Protein AF-A0A060BTZ2-F1 (afdb_monomer)

Mean predicted aligned error: 3.04 Å

Structure (mmCIF, N/CA/C/O backbone):
data_AF-A0A060BTZ2-F1
#
_entry.id   AF-A0A060BTZ2-F1
#
loop_
_atom_site.group_PDB
_atom_site.id
_atom_site.type_symbol
_atom_site.label_atom_id
_atom_site.label_alt_id
_atom_site.label_comp_id
_atom_site.label_asym_id
_atom_site.label_entity_id
_atom_site.label_seq_id
_atom_site.pdbx_PDB_ins_code
_atom_site.Cartn_x
_atom_site.Cartn_y
_atom_site.Cartn_z
_atom_site.occupancy
_atom_site.B_iso_or_equiv
_atom_site.auth_seq_id
_atom_site.auth_comp_id
_atom_site.auth_asym_id
_atom_site.auth_atom_id
_atom_site.pdbx_PDB_model_num
ATOM 1 N N . MET A 1 1 ? -11.316 4.739 -3.372 1.00 95.50 1 MET A N 1
ATOM 2 C CA . MET A 1 1 ? -9.907 4.976 -3.758 1.00 95.50 1 MET A CA 1
ATOM 3 C C . MET A 1 1 ? -9.358 6.094 -2.881 1.00 95.50 1 MET A C 1
ATOM 5 O O . MET A 1 1 ? -10.052 7.091 -2.730 1.00 95.50 1 MET A O 1
ATOM 9 N N . ALA A 1 2 ? -8.171 5.920 -2.299 1.00 97.69 2 ALA A N 1
ATOM 10 C CA . ALA A 1 2 ? -7.486 6.902 -1.454 1.00 97.69 2 ALA A CA 1
ATOM 11 C C . ALA A 1 2 ? -5.970 6.888 -1.752 1.00 97.69 2 ALA A C 1
ATOM 13 O O . ALA A 1 2 ? -5.236 6.139 -1.106 1.00 97.69 2 ALA A O 1
ATOM 14 N N . PRO A 1 3 ? -5.500 7.624 -2.776 1.00 97.38 3 PRO A N 1
ATOM 15 C CA . PRO A 1 3 ? -4.082 7.689 -3.126 1.00 97.38 3 PRO A CA 1
ATOM 16 C C . PRO A 1 3 ? -3.289 8.471 -2.077 1.00 97.38 3 PRO A C 1
ATOM 18 O O . PRO A 1 3 ? -3.784 9.480 -1.581 1.00 97.38 3 PRO A O 1
ATOM 21 N N . VAL A 1 4 ? -2.069 8.017 -1.781 1.00 96.94 4 VAL A N 1
ATOM 22 C CA . VAL A 1 4 ? -1.122 8.639 -0.836 1.00 96.94 4 VAL A CA 1
ATOM 23 C C . VAL A 1 4 ? -1.832 9.036 0.462 1.00 96.94 4 VAL A C 1
ATOM 25 O O . VAL A 1 4 ? -1.776 10.181 0.908 1.00 96.94 4 VAL A O 1
ATOM 28 N N . LEU A 1 5 ? -2.577 8.091 1.050 1.0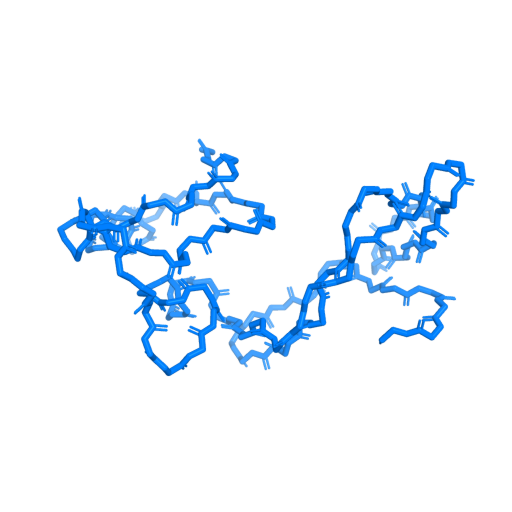0 98.12 5 LEU A N 1
ATOM 29 C CA . LEU A 1 5 ? -3.309 8.304 2.298 1.00 98.12 5 LEU A CA 1
ATOM 30 C C . LEU A 1 5 ? -2.314 8.285 3.466 1.00 98.12 5 LEU A C 1
ATOM 32 O O . LEU A 1 5 ? -2.285 7.353 4.263 1.00 98.12 5 LEU A O 1
ATOM 36 N N . HIS A 1 6 ? -1.440 9.286 3.494 1.00 97.19 6 HIS A N 1
ATOM 37 C CA . HIS A 1 6 ? -0.255 9.355 4.341 1.00 97.19 6 HIS A CA 1
ATOM 38 C C . HIS A 1 6 ? -0.597 9.318 5.825 1.00 97.19 6 HIS A C 1
ATOM 40 O O . HIS A 1 6 ? -0.053 8.499 6.569 1.00 97.19 6 HIS A O 1
ATOM 46 N N . LEU A 1 7 ? -1.557 10.159 6.207 1.00 98.00 7 LEU A N 1
ATOM 47 C CA . LEU A 1 7 ? -2.081 10.266 7.555 1.00 98.00 7 LEU A CA 1
ATOM 48 C C . LEU A 1 7 ? -3.331 9.398 7.701 1.00 98.00 7 LEU A C 1
ATOM 50 O O . LEU A 1 7 ? -4.320 9.590 6.988 1.00 98.00 7 LEU A O 1
ATOM 54 N N . VAL A 1 8 ? -3.310 8.468 8.651 1.00 97.81 8 VAL A N 1
ATOM 55 C CA . VAL A 1 8 ? -4.441 7.588 8.959 1.00 97.81 8 VAL A CA 1
ATOM 56 C C . VAL A 1 8 ? -4.631 7.571 10.462 1.00 97.81 8 VAL A C 1
ATOM 58 O O . VAL A 1 8 ? -3.762 7.091 11.162 1.00 97.81 8 VAL A O 1
ATOM 61 N N . SER A 1 9 ? -5.765 8.052 10.967 1.00 97.12 9 SER A N 1
ATOM 62 C CA . SER A 1 9 ? -6.111 7.839 12.377 1.00 97.12 9 SER A CA 1
ATOM 63 C C . SER A 1 9 ? -6.663 6.432 12.597 1.00 97.12 9 SER A C 1
ATOM 65 O O . SER A 1 9 ? -7.254 5.838 11.688 1.00 97.12 9 SER A O 1
ATOM 67 N N . ASP A 1 10 ? -6.592 5.930 13.830 1.00 95.56 10 ASP A N 1
ATOM 68 C CA . ASP A 1 10 ? -7.135 4.609 14.188 1.00 95.56 10 ASP A CA 1
ATOM 69 C C . ASP A 1 10 ? -8.631 4.493 13.847 1.00 95.56 10 ASP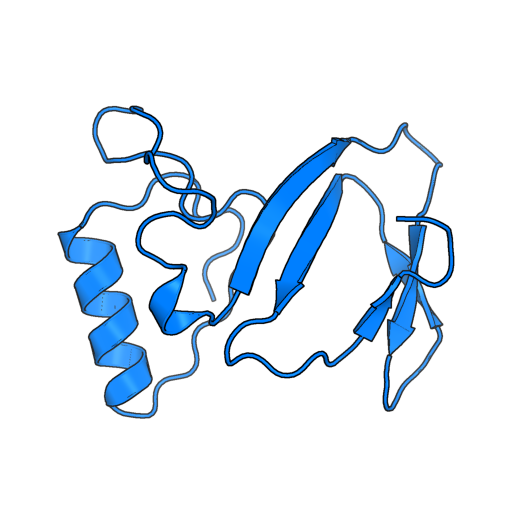 A C 1
ATOM 71 O O . ASP A 1 10 ? -9.103 3.477 13.332 1.00 95.56 10 ASP A O 1
ATOM 75 N N . LYS A 1 11 ? -9.388 5.583 14.039 1.00 97.88 11 LYS A N 1
ATOM 76 C CA . LYS A 1 11 ? -10.809 5.656 13.669 1.00 97.88 11 LYS A CA 1
ATOM 77 C C . LYS A 1 11 ? -11.024 5.520 12.161 1.00 97.88 11 LYS A C 1
ATOM 79 O O . LYS A 1 11 ? -12.009 4.915 11.740 1.00 97.88 11 LYS A O 1
ATOM 84 N N . LEU A 1 12 ? -10.155 6.116 11.343 1.00 98.06 12 LEU A N 1
ATOM 85 C CA . LEU A 1 12 ? -10.240 5.995 9.888 1.00 98.06 12 LEU A CA 1
ATOM 86 C C . LEU A 1 12 ? -9.856 4.583 9.434 1.00 98.06 12 LEU A C 1
ATOM 88 O O . LEU A 1 12 ? -10.567 4.007 8.613 1.00 98.06 12 LEU A O 1
ATOM 92 N N . ALA A 1 13 ? -8.793 4.009 10.000 1.00 97.88 13 ALA A N 1
ATOM 93 C CA . ALA A 1 13 ? -8.389 2.635 9.714 1.00 97.88 13 ALA A CA 1
ATOM 94 C C . ALA A 1 13 ? -9.501 1.626 10.037 1.00 97.88 13 ALA A C 1
ATOM 96 O O . ALA A 1 13 ? -9.775 0.736 9.227 1.00 97.88 13 ALA A O 1
ATOM 97 N N . GLN A 1 14 ? -10.198 1.803 11.167 1.00 98.25 14 GLN A N 1
ATOM 98 C CA . GLN A 1 14 ? -11.339 0.960 11.519 1.00 98.25 14 GLN A CA 1
ATOM 99 C C . GLN A 1 14 ? -12.469 1.088 10.494 1.00 98.25 14 GLN A C 1
ATOM 101 O O . GLN A 1 14 ? -12.935 0.081 9.978 1.00 98.25 14 GLN A O 1
ATOM 106 N N . LYS A 1 15 ? -12.842 2.312 10.099 1.00 98.38 15 LYS A N 1
ATOM 107 C CA . LYS A 1 15 ? -13.873 2.525 9.068 1.00 98.38 15 LYS A CA 1
ATOM 108 C C . LYS A 1 15 ? -13.521 1.890 7.723 1.00 98.38 15 LYS A C 1
ATOM 110 O O . LYS A 1 15 ? -14.408 1.384 7.047 1.00 98.38 15 LYS A O 1
ATOM 115 N N . ILE A 1 16 ? -12.251 1.948 7.314 1.00 98.56 16 ILE A N 1
ATOM 116 C CA . ILE A 1 16 ? -11.785 1.294 6.082 1.00 98.56 16 ILE A CA 1
ATOM 117 C C . ILE A 1 16 ? -11.901 -0.226 6.222 1.00 98.56 16 ILE A C 1
ATOM 119 O O . ILE A 1 16 ? -12.359 -0.889 5.295 1.00 98.56 16 ILE A O 1
ATOM 123 N N . THR A 1 17 ? -11.520 -0.764 7.381 1.00 98.25 17 THR A N 1
ATOM 124 C CA . THR A 1 17 ? -11.639 -2.194 7.682 1.00 98.25 17 THR A CA 1
ATOM 125 C C . THR A 1 17 ? -13.095 -2.653 7.623 1.00 98.25 17 THR A C 1
ATOM 127 O O . THR A 1 17 ? -13.382 -3.632 6.940 1.00 98.25 17 THR A O 1
ATOM 130 N N . ASP A 1 18 ? -14.010 -1.920 8.261 1.00 98.50 18 ASP A N 1
ATOM 131 C CA . ASP A 1 18 ? -15.446 -2.221 8.262 1.00 98.50 18 ASP A CA 1
ATOM 132 C C . ASP A 1 18 ? -16.023 -2.142 6.842 1.00 98.50 18 ASP A C 1
ATOM 134 O O . ASP A 1 18 ? -16.684 -3.067 6.384 1.00 98.50 18 ASP A O 1
ATOM 138 N N . TYR A 1 19 ? -15.682 -1.088 6.091 1.00 98.56 19 TYR A N 1
ATOM 139 C CA . TYR A 1 19 ? -16.111 -0.929 4.701 1.00 98.56 19 TYR A CA 1
ATOM 140 C C . TYR A 1 19 ? -15.701 -2.114 3.816 1.00 98.56 19 TYR A C 1
ATOM 142 O O . TYR A 1 19 ? -16.497 -2.570 2.999 1.00 98.56 19 TYR A O 1
ATOM 150 N N . VAL A 1 20 ? -14.471 -2.619 3.964 1.00 98.38 20 VAL A N 1
ATOM 151 C CA . VAL A 1 20 ? -13.998 -3.786 3.201 1.00 98.38 20 VAL A CA 1
ATOM 152 C C . VAL A 1 20 ? -14.666 -5.075 3.683 1.00 98.38 20 VAL A C 1
ATOM 154 O O . VAL A 1 20 ? -15.036 -5.909 2.857 1.00 98.38 20 VAL A O 1
ATOM 157 N N . ALA A 1 21 ? -14.863 -5.236 4.994 1.00 97.81 21 ALA A N 1
ATOM 158 C CA . ALA A 1 21 ? -15.561 -6.390 5.562 1.00 97.81 21 ALA A CA 1
ATOM 159 C C . ALA A 1 21 ? -17.023 -6.484 5.085 1.00 97.81 21 ALA A C 1
ATOM 161 O O . ALA A 1 21 ? -17.509 -7.584 4.828 1.00 97.81 21 ALA A O 1
ATOM 162 N N . ASP A 1 22 ? -17.677 -5.341 4.870 1.00 98.50 22 ASP A N 1
ATOM 163 C CA . ASP A 1 22 ? -19.044 -5.235 4.346 1.00 98.50 22 ASP A CA 1
ATOM 164 C C . ASP A 1 22 ? -19.134 -5.410 2.812 1.00 98.50 22 ASP A C 1
ATOM 166 O O . ASP A 1 22 ? -20.174 -5.159 2.201 1.00 98.50 22 ASP A O 1
ATOM 170 N N . GLY A 1 23 ? -18.051 -5.850 2.159 1.00 98.44 23 GLY A N 1
ATOM 171 C CA . GLY A 1 23 ? -17.998 -6.114 0.715 1.00 98.44 23 GLY A CA 1
ATOM 172 C C . GLY A 1 23 ? -17.549 -4.923 -0.136 1.00 98.44 23 GLY A C 1
ATOM 173 O O . GLY A 1 23 ? -17.601 -4.985 -1.365 1.00 98.44 23 GLY A O 1
ATOM 174 N N . GLY A 1 24 ? -17.101 -3.835 0.490 1.00 98.44 24 GLY A N 1
ATOM 175 C CA . GLY A 1 24 ? -16.494 -2.701 -0.193 1.00 98.44 24 GLY A CA 1
ATOM 176 C C . GLY A 1 24 ? -15.106 -3.012 -0.761 1.00 98.44 24 GLY A C 1
ATOM 177 O O . GLY A 1 24 ? -14.384 -3.889 -0.290 1.00 98.44 24 GLY A O 1
ATOM 178 N N . HIS A 1 25 ? -14.689 -2.239 -1.765 1.00 98.38 25 HIS A N 1
ATOM 179 C CA . HIS A 1 25 ? -13.363 -2.363 -2.371 1.00 98.38 25 HIS A CA 1
ATOM 180 C C . HIS A 1 25 ? -12.512 -1.132 -2.068 1.00 98.38 25 HIS A C 1
ATOM 182 O O . HIS A 1 25 ? -12.791 -0.021 -2.531 1.00 98.38 25 HIS A O 1
ATOM 188 N N . PHE A 1 26 ? -11.447 -1.327 -1.293 1.00 98.44 26 PHE A N 1
A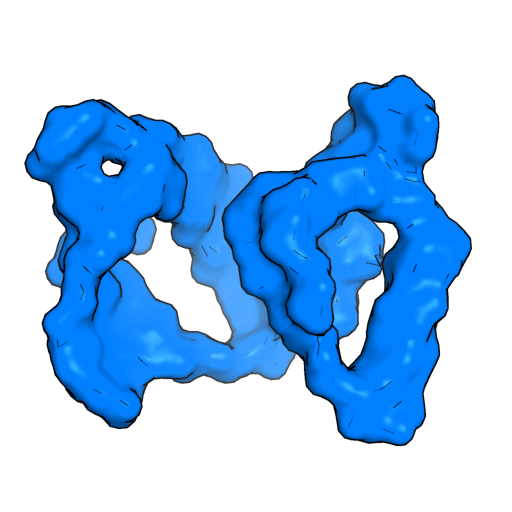TOM 189 C CA . PHE A 1 26 ? -10.492 -0.276 -0.966 1.00 98.44 26 PHE A CA 1
ATOM 190 C C . PHE A 1 26 ? -9.252 -0.365 -1.861 1.00 98.44 26 PHE A C 1
ATOM 192 O O . PHE A 1 26 ? -8.687 -1.434 -2.064 1.00 98.44 26 PHE A O 1
ATOM 199 N N . LEU A 1 27 ? -8.830 0.784 -2.389 1.00 98.31 27 LEU A N 1
ATOM 200 C CA . LEU A 1 27 ? -7.638 0.928 -3.222 1.00 98.31 27 LEU A CA 1
ATOM 201 C C . LEU A 1 27 ? -6.851 2.143 -2.741 1.00 98.31 27 LEU A C 1
ATOM 203 O O . LEU A 1 27 ? -7.421 3.234 -2.631 1.00 98.31 27 LEU A O 1
ATOM 207 N N . THR A 1 28 ? -5.560 1.946 -2.502 1.00 98.25 28 THR A N 1
ATOM 208 C CA . THR A 1 28 ? -4.605 2.967 -2.065 1.00 98.25 28 THR A CA 1
ATOM 209 C C . THR A 1 28 ? -3.273 2.802 -2.805 1.00 98.25 28 THR A C 1
ATOM 211 O O . THR A 1 28 ? -3.179 1.972 -3.710 1.00 98.25 28 THR A O 1
ATOM 214 N N . THR A 1 29 ? -2.271 3.617 -2.485 1.00 97.12 29 THR A N 1
ATOM 215 C CA . THR A 1 29 ? -0.970 3.635 -3.178 1.00 97.12 29 THR A CA 1
ATOM 216 C C . THR A 1 29 ? 0.188 3.655 -2.180 1.00 97.12 29 THR A C 1
ATOM 218 O O . THR A 1 29 ? -0.039 3.622 -0.968 1.00 97.12 29 THR A O 1
ATOM 221 N N . TYR A 1 30 ? 1.416 3.771 -2.696 1.00 95.81 30 TYR A N 1
ATOM 222 C CA . TYR A 1 30 ? 2.620 4.085 -1.923 1.00 95.81 30 TYR A CA 1
ATOM 223 C C . TYR A 1 30 ? 2.389 5.243 -0.937 1.00 95.81 30 TYR A C 1
ATOM 225 O O . TYR A 1 30 ? 1.501 6.084 -1.137 1.00 95.81 30 TYR A O 1
ATOM 233 N N . PHE A 1 31 ? 3.199 5.278 0.123 1.00 96.94 31 PHE A N 1
ATOM 234 C CA . PHE A 1 31 ? 3.127 6.268 1.205 1.00 96.94 31 PHE A CA 1
ATOM 235 C C . PHE A 1 31 ? 1.778 6.380 1.920 1.00 96.94 31 PHE A C 1
ATOM 237 O O . PHE A 1 31 ? 1.468 7.431 2.476 1.00 96.94 31 PHE A O 1
ATOM 244 N N . SER A 1 32 ? 0.992 5.308 1.978 1.00 97.88 32 SER A N 1
ATOM 245 C CA . SER A 1 32 ? -0.257 5.299 2.746 1.00 97.88 32 SER A CA 1
ATOM 246 C C . SER A 1 32 ? -0.078 4.652 4.121 1.00 97.88 32 SER A C 1
ATOM 248 O O . SER A 1 32 ? 0.602 3.637 4.238 1.00 97.88 32 SER A O 1
ATOM 250 N N . GLY A 1 33 ? -0.705 5.217 5.156 1.00 97.44 33 GLY A N 1
ATOM 251 C CA . GLY A 1 33 ? -0.673 4.691 6.526 1.00 97.44 33 GLY A CA 1
ATOM 252 C C . GLY A 1 33 ? 0.681 4.829 7.222 1.00 97.44 33 GLY A C 1
ATOM 253 O O . GLY A 1 33 ? 1.083 3.921 7.948 1.00 97.44 33 GLY A O 1
ATOM 254 N N . LEU A 1 34 ? 1.398 5.930 6.980 1.00 97.56 34 LEU A N 1
ATOM 255 C CA . LEU A 1 34 ? 2.718 6.169 7.573 1.00 97.56 34 LEU A CA 1
ATOM 256 C C . LEU A 1 34 ? 2.603 6.811 8.952 1.00 97.56 34 LEU A C 1
ATOM 258 O O . LEU A 1 34 ? 3.300 6.389 9.874 1.00 97.56 34 LEU A O 1
ATOM 262 N N . VAL A 1 35 ? 1.720 7.801 9.091 1.00 98.12 35 VAL A N 1
ATOM 263 C CA . VAL A 1 35 ? 1.611 8.631 10.297 1.00 98.12 35 VAL A CA 1
ATOM 264 C C . VAL A 1 35 ? 0.182 8.698 10.834 1.00 98.12 35 VAL A C 1
ATOM 266 O O . VAL A 1 35 ? -0.787 8.516 10.092 1.00 98.12 35 VAL A O 1
ATOM 269 N N . ASN A 1 36 ? 0.050 8.965 12.131 1.00 97.38 36 ASN A N 1
ATOM 270 C CA . ASN A 1 36 ? -1.226 9.237 12.794 1.00 97.38 36 ASN A CA 1
ATOM 271 C C . ASN A 1 36 ? -1.624 10.726 12.681 1.00 97.38 36 ASN A C 1
ATOM 273 O O . ASN A 1 36 ? -0.927 11.536 12.072 1.00 97.38 36 ASN A O 1
ATOM 277 N N . GLU A 1 37 ? -2.747 11.112 13.292 1.00 96.50 37 GLU A N 1
ATOM 278 C CA . GLU A 1 37 ? -3.289 12.480 13.256 1.00 96.50 37 GLU A CA 1
ATOM 279 C C . GLU A 1 37 ? -2.388 13.574 13.846 1.00 96.50 37 GLU A C 1
ATOM 281 O O . GLU A 1 37 ? -2.649 14.756 13.621 1.00 96.50 37 GLU A O 1
ATOM 286 N N . THR A 1 38 ? -1.342 13.198 14.583 1.00 97.19 38 THR A N 1
ATOM 287 C CA . THR A 1 38 ? -0.344 14.112 15.149 1.00 97.19 38 THR A CA 1
ATOM 288 C C . THR A 1 38 ? 0.994 14.054 14.411 1.00 97.19 38 THR A C 1
ATOM 290 O O . THR A 1 38 ? 1.991 14.548 14.935 1.00 97.19 38 THR A O 1
ATOM 293 N N . ASP A 1 39 ? 1.013 13.488 13.199 1.00 97.44 39 ASP A N 1
ATOM 294 C CA . ASP A 1 39 ? 2.201 13.335 12.349 1.00 97.44 39 ASP A CA 1
ATOM 295 C C . ASP A 1 39 ? 3.289 12.435 12.969 1.00 97.44 39 ASP A C 1
ATOM 297 O O . ASP A 1 39 ? 4.478 12.535 12.670 1.00 97.44 39 ASP A O 1
ATOM 301 N N . GLN A 1 40 ? 2.890 11.527 13.864 1.00 97.56 40 GLN A N 1
ATOM 302 C CA . GLN A 1 40 ? 3.789 10.534 14.444 1.00 97.56 40 GLN A CA 1
ATOM 303 C C . GLN A 1 40 ? 3.739 9.248 13.633 1.00 97.56 40 GLN A C 1
ATOM 305 O O . GLN A 1 40 ? 2.664 8.725 13.336 1.00 97.56 40 GLN A O 1
ATOM 310 N N . VAL A 1 41 ? 4.915 8.710 13.316 1.00 96.75 41 VAL A N 1
ATOM 311 C CA . VAL A 1 41 ? 5.041 7.451 12.577 1.00 96.75 41 VAL A CA 1
ATOM 312 C C . VAL A 1 41 ? 4.414 6.283 13.340 1.00 96.75 41 VAL A C 1
ATOM 314 O O . VAL A 1 41 ? 4.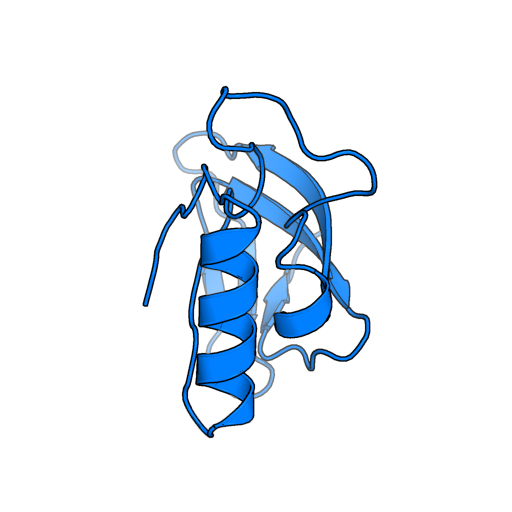580 6.146 14.555 1.00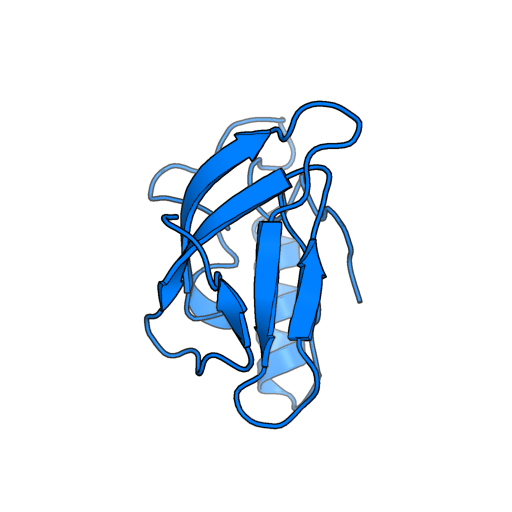 96.75 41 VAL A O 1
ATOM 317 N N . TYR A 1 42 ? 3.727 5.404 12.615 1.00 95.69 42 TYR A N 1
ATOM 318 C CA . TYR A 1 42 ? 3.256 4.142 13.171 1.00 95.69 42 TYR A CA 1
ATOM 319 C C . TYR A 1 42 ? 4.408 3.142 13.310 1.00 95.69 42 TYR A C 1
ATOM 321 O O . TYR A 1 42 ? 5.022 2.719 12.331 1.00 95.69 42 TYR A O 1
ATOM 329 N N . SER A 1 43 ? 4.669 2.708 14.542 1.00 93.00 43 SER A N 1
ATOM 330 C CA . SER A 1 43 ? 5.600 1.612 14.829 1.00 93.00 43 SER A CA 1
ATOM 331 C C . SER A 1 43 ? 5.029 0.256 14.386 1.00 93.00 43 SER A C 1
ATOM 333 O O . SER A 1 43 ? 3.821 0.036 14.432 1.00 93.00 43 SER A O 1
ATOM 335 N N . GLY A 1 44 ? 5.900 -0.690 14.014 1.00 89.69 44 GLY A N 1
ATOM 336 C CA . GLY A 1 44 ? 5.496 -2.051 13.615 1.00 89.69 44 GLY A CA 1
ATOM 337 C C . GLY A 1 44 ? 5.363 -2.277 12.104 1.00 89.69 44 GLY A C 1
ATOM 338 O O . GLY A 1 44 ? 4.874 -3.328 11.687 1.00 89.69 44 GLY A O 1
ATOM 339 N N . GLY A 1 45 ? 5.815 -1.318 11.291 1.00 91.38 45 GLY A N 1
ATOM 340 C CA . GLY A 1 45 ? 5.924 -1.431 9.835 1.00 91.38 45 GLY A CA 1
ATOM 341 C C . GLY A 1 45 ? 4.797 -0.739 9.067 1.00 91.38 45 GLY A C 1
ATOM 342 O O . GLY A 1 45 ? 3.722 -0.450 9.596 1.00 91.38 45 GLY A O 1
ATOM 343 N N . TYR A 1 46 ? 5.030 -0.488 7.783 1.00 96.12 46 TYR A N 1
ATOM 344 C CA . TYR A 1 46 ? 4.059 0.159 6.903 1.00 96.12 46 TYR A CA 1
ATOM 345 C C . TYR A 1 46 ? 3.183 -0.883 6.185 1.00 96.12 46 TYR A C 1
ATOM 347 O O . TYR A 1 46 ? 3.630 -2.013 5.996 1.00 96.12 46 TYR A O 1
ATOM 35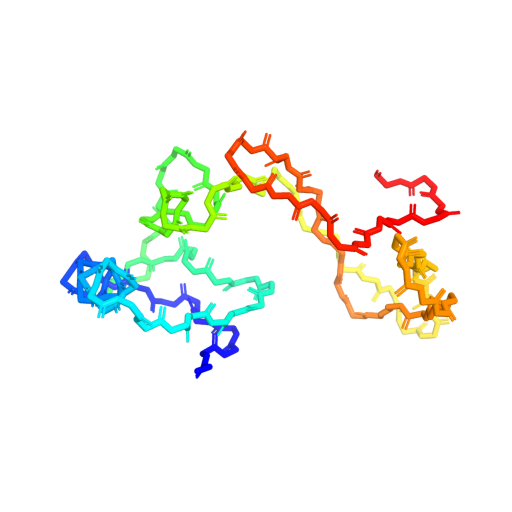5 N N . PRO A 1 47 ? 1.931 -0.583 5.798 1.00 97.06 47 PRO A N 1
ATOM 356 C CA . PRO A 1 47 ? 1.211 0.692 5.907 1.00 97.06 47 PRO A CA 1
ATOM 357 C C . PRO A 1 47 ? 0.478 0.875 7.256 1.00 97.06 47 PRO A C 1
ATOM 359 O O . PRO A 1 47 ? -0.722 1.160 7.297 1.00 97.06 47 PRO A O 1
ATOM 362 N N . GLY A 1 48 ? 1.175 0.644 8.376 1.00 96.31 48 GLY A N 1
ATOM 363 C CA . GLY A 1 48 ? 0.706 0.942 9.724 1.00 96.31 48 GLY A CA 1
ATOM 364 C C . GLY A 1 48 ? -0.617 0.238 10.035 1.00 96.31 48 GLY A C 1
ATOM 365 O O . GLY A 1 48 ? -0.714 -0.984 9.867 1.00 96.31 48 GLY A O 1
ATOM 366 N N . PRO A 1 49 ? -1.668 0.973 10.434 1.00 97.06 49 PRO A N 1
ATOM 367 C CA . PRO A 1 49 ? -2.948 0.373 10.799 1.00 97.06 49 PRO A CA 1
ATOM 368 C C . PRO A 1 49 ? -3.677 -0.280 9.607 1.00 97.06 49 PRO A C 1
ATOM 370 O O . PRO A 1 49 ? -4.619 -1.045 9.809 1.00 97.06 49 PRO A O 1
ATOM 373 N N . LEU A 1 50 ? -3.233 -0.048 8.364 1.00 97.62 50 LEU A N 1
ATOM 374 C CA . LEU A 1 50 ? -3.799 -0.672 7.164 1.00 97.62 50 LEU A CA 1
ATOM 375 C C . LEU A 1 50 ? -3.169 -2.035 6.821 1.00 97.62 50 LEU A C 1
ATOM 377 O O . LEU A 1 50 ? -3.677 -2.721 5.933 1.00 97.62 50 LEU A O 1
ATOM 381 N N . GLN A 1 51 ? -2.104 -2.472 7.513 1.00 95.75 51 GLN A N 1
ATOM 382 C CA . GLN A 1 51 ? -1.421 -3.749 7.229 1.00 95.75 51 GLN A CA 1
ATOM 383 C C . GLN A 1 51 ? -2.389 -4.942 7.176 1.00 95.75 51 GLN A C 1
ATOM 385 O O . GLN A 1 51 ? -2.267 -5.810 6.313 1.00 95.75 51 GLN A O 1
ATOM 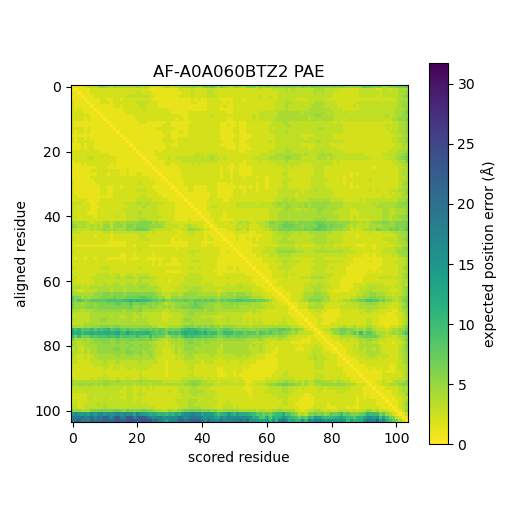390 N N . LYS A 1 52 ? -3.366 -4.992 8.094 1.00 92.62 52 LYS A N 1
ATOM 391 C CA . LYS A 1 52 ? -4.315 -6.110 8.187 1.00 92.62 52 LYS A CA 1
ATOM 392 C C . LYS A 1 52 ? -5.297 -6.137 7.017 1.00 92.62 52 LYS A C 1
ATOM 394 O O . LYS A 1 52 ? -5.494 -7.197 6.438 1.00 92.62 52 LYS A O 1
ATOM 399 N N . VAL A 1 53 ? -5.897 -4.994 6.674 1.00 96.50 53 VAL A N 1
ATOM 400 C CA . VAL A 1 53 ? -6.896 -4.919 5.593 1.00 96.50 53 VAL A CA 1
ATOM 401 C C . VAL A 1 53 ? -6.253 -5.071 4.213 1.00 96.50 53 VAL A C 1
ATOM 403 O O . VAL A 1 53 ? -6.860 -5.649 3.319 1.00 96.50 53 VAL A O 1
ATOM 406 N N . LEU A 1 54 ? -5.012 -4.600 4.045 1.00 97.50 54 LEU A N 1
ATOM 407 C CA . LEU A 1 54 ? -4.271 -4.733 2.788 1.00 97.50 54 LEU A CA 1
ATOM 408 C C . LEU A 1 54 ? -3.534 -6.071 2.663 1.00 97.50 54 LEU A C 1
ATOM 410 O O . LEU A 1 54 ? -3.225 -6.485 1.552 1.00 97.50 54 LEU A O 1
ATOM 414 N N . GLY A 1 55 ? -3.245 -6.753 3.774 1.00 97.44 55 GLY A N 1
ATOM 415 C CA . GLY A 1 55 ? -2.583 -8.057 3.768 1.00 97.44 55 GLY A CA 1
ATOM 416 C C . GLY A 1 55 ? -1.117 -8.017 3.323 1.00 97.44 55 GLY A C 1
ATOM 417 O O . GLY A 1 55 ? -0.625 -9.027 2.813 1.00 97.44 55 GLY A O 1
ATOM 418 N N . ILE A 1 56 ? -0.430 -6.886 3.515 1.00 97.62 56 ILE A N 1
ATOM 419 C CA . ILE A 1 56 ? 0.967 -6.647 3.116 1.00 97.62 56 ILE A CA 1
ATOM 420 C C . ILE A 1 56 ? 1.769 -5.962 4.229 1.00 97.62 56 ILE A C 1
ATOM 422 O O . ILE A 1 56 ? 1.201 -5.417 5.178 1.00 97.62 56 ILE A O 1
ATOM 426 N N . TRP A 1 57 ? 3.089 -5.958 4.072 1.00 96.75 57 TRP A N 1
ATOM 427 C CA . TRP A 1 57 ? 4.031 -5.121 4.808 1.00 96.75 57 TRP A CA 1
ATOM 428 C C . TRP A 1 57 ? 4.995 -4.457 3.818 1.00 96.75 57 TRP A C 1
ATOM 430 O O . TRP A 1 57 ? 5.517 -5.128 2.936 1.00 96.75 57 TRP A O 1
ATOM 440 N N . VAL A 1 58 ? 5.202 -3.150 3.948 1.00 97.12 58 VAL A N 1
ATOM 441 C CA . VAL A 1 58 ? 6.200 -2.391 3.187 1.00 97.12 58 VAL A CA 1
ATOM 442 C C . VAL A 1 58 ? 7.427 -2.209 4.074 1.00 97.12 58 VAL A C 1
ATOM 444 O O . VAL A 1 58 ? 7.325 -1.615 5.154 1.00 97.12 58 VAL A O 1
ATOM 447 N N . GLU A 1 59 ? 8.553 -2.769 3.639 1.00 95.56 59 GLU A N 1
ATOM 448 C CA . GLU A 1 59 ? 9.831 -2.701 4.356 1.00 95.56 59 GLU A CA 1
ATOM 449 C C . GLU A 1 59 ? 10.583 -1.409 4.031 1.00 95.56 59 GLU A C 1
ATOM 451 O O . GLU A 1 59 ? 11.060 -0.727 4.936 1.00 95.56 59 GLU A O 1
ATOM 456 N N . GLU A 1 60 ? 10.622 -1.050 2.750 1.00 94.81 60 GLU A N 1
ATOM 457 C CA . GLU A 1 60 ? 11.426 0.047 2.219 1.00 94.81 60 GLU A CA 1
ATOM 458 C C . GLU A 1 60 ? 10.687 0.758 1.081 1.00 94.81 60 GLU A C 1
ATOM 460 O O . GLU A 1 60 ? 9.879 0.146 0.380 1.00 94.81 60 GLU A O 1
ATOM 465 N N . THR A 1 61 ? 10.979 2.049 0.906 1.00 95.06 61 THR A N 1
ATOM 466 C CA . THR A 1 61 ? 10.540 2.851 -0.240 1.00 95.06 61 THR A CA 1
ATOM 467 C C . THR A 1 61 ? 11.749 3.538 -0.865 1.00 95.06 61 THR A C 1
ATOM 469 O O . THR A 1 61 ? 12.328 4.429 -0.240 1.00 95.06 61 THR A O 1
ATOM 472 N N . ASP A 1 62 ? 12.056 3.223 -2.124 1.00 93.88 62 ASP A N 1
ATOM 473 C CA . ASP A 1 62 ? 13.092 3.931 -2.878 1.00 93.88 62 ASP A CA 1
ATOM 474 C C . ASP A 1 62 ? 12.505 4.983 -3.799 1.00 93.88 62 ASP A C 1
ATOM 476 O O . ASP A 1 62 ? 11.625 4.712 -4.619 1.00 93.88 62 ASP A O 1
ATOM 480 N N . ALA A 1 63 ? 13.070 6.185 -3.735 1.00 95.06 63 ALA A N 1
ATOM 481 C CA . ALA A 1 63 ? 12.804 7.225 -4.711 1.00 95.06 63 ALA A CA 1
ATOM 482 C C . ALA A 1 63 ? 13.630 6.997 -5.982 1.00 95.06 63 ALA A C 1
ATOM 484 O O . ALA A 1 63 ? 14.862 6.996 -5.961 1.00 95.06 63 ALA A O 1
ATOM 485 N N . LEU A 1 64 ? 12.949 6.876 -7.120 1.00 93.81 64 LEU A N 1
ATOM 486 C CA . LEU A 1 64 ? 13.607 6.787 -8.416 1.00 93.81 64 LEU A CA 1
ATOM 487 C C . LEU A 1 64 ? 13.996 8.180 -8.911 1.00 93.81 64 LEU A C 1
ATOM 489 O O . LEU A 1 64 ? 13.205 9.127 -8.894 1.00 93.81 64 LEU A O 1
ATOM 493 N N . LEU A 1 65 ? 15.214 8.292 -9.435 1.00 94.44 65 LEU A N 1
ATOM 494 C CA . LEU A 1 65 ? 15.670 9.505 -10.104 1.00 94.44 65 LEU A CA 1
ATOM 495 C C . LEU A 1 65 ? 14.798 9.820 -11.334 1.00 94.44 65 LEU A C 1
ATOM 497 O O . LEU A 1 65 ? 14.313 8.905 -12.008 1.00 94.44 65 LEU A O 1
ATOM 501 N N . PRO A 1 66 ? 14.664 11.102 -11.722 1.00 93.69 66 PRO A N 1
ATOM 502 C CA . PRO A 1 66 ? 13.980 11.464 -12.956 1.00 93.69 66 PRO A CA 1
ATOM 503 C C . PRO A 1 66 ? 14.513 10.666 -14.152 1.00 93.69 66 PRO A C 1
ATOM 505 O O . PRO A 1 66 ? 15.723 10.484 -14.299 1.00 93.69 66 PRO A O 1
ATOM 508 N N . LYS A 1 67 ? 13.603 10.219 -15.025 1.00 91.06 67 LYS A N 1
ATOM 509 C CA . LYS A 1 67 ? 13.879 9.389 -16.217 1.00 91.06 67 LYS A CA 1
ATOM 510 C C . LYS A 1 67 ? 14.344 7.951 -15.932 1.00 91.06 67 LYS A C 1
ATOM 512 O O . LYS A 1 67 ? 14.524 7.206 -16.893 1.00 91.06 67 LYS A O 1
ATOM 517 N N . HIS A 1 68 ? 14.493 7.547 -14.670 1.00 92.88 68 HIS A N 1
ATOM 518 C CA . HIS A 1 68 ? 14.633 6.138 -14.313 1.00 92.88 68 HIS A CA 1
ATOM 519 C C . HIS A 1 68 ? 13.253 5.514 -14.142 1.00 92.88 68 HIS A C 1
ATOM 521 O O . HIS A 1 68 ? 12.334 6.131 -13.603 1.00 92.88 68 HIS A O 1
ATOM 527 N N . ASN A 1 69 ? 13.126 4.284 -14.625 1.00 93.50 69 ASN A N 1
ATOM 528 C CA . ASN A 1 69 ? 11.900 3.513 -14.556 1.00 93.50 69 ASN A CA 1
ATOM 529 C C . ASN A 1 69 ? 12.202 2.141 -13.960 1.00 93.50 69 ASN A C 1
ATOM 531 O O . ASN A 1 69 ? 13.253 1.568 -14.246 1.00 93.50 69 ASN A O 1
ATOM 535 N N . CYS A 1 70 ? 11.250 1.595 -13.212 1.00 94.44 70 CYS A N 1
ATOM 536 C CA . CYS A 1 70 ? 11.288 0.216 -12.749 1.00 94.44 70 CYS A CA 1
ATOM 537 C C . CYS A 1 70 ? 10.306 -0.624 -13.582 1.00 94.44 70 CYS A C 1
ATOM 539 O O . CYS A 1 70 ? 9.109 -0.321 -13.595 1.00 94.44 70 CYS A O 1
ATOM 541 N N . PRO A 1 71 ? 10.762 -1.646 -14.326 1.00 95.88 71 PRO A N 1
ATOM 542 C CA . PRO A 1 71 ? 9.863 -2.475 -15.115 1.00 95.88 71 PRO A CA 1
ATOM 543 C C . PRO A 1 71 ? 8.988 -3.336 -14.194 1.00 95.88 71 PRO A C 1
ATOM 545 O O . PRO A 1 71 ? 9.478 -3.983 -13.274 1.00 95.88 71 PRO A O 1
ATOM 548 N N . ILE A 1 72 ? 7.690 -3.388 -14.478 1.00 96.69 72 ILE A N 1
ATOM 549 C CA . ILE A 1 72 ? 6.682 -4.148 -13.732 1.00 96.69 72 ILE A CA 1
ATOM 550 C C . ILE A 1 72 ? 6.034 -5.152 -14.686 1.00 96.69 72 ILE A C 1
ATOM 552 O O . ILE A 1 72 ? 5.622 -4.810 -15.798 1.00 96.69 72 ILE A O 1
ATOM 556 N N . LYS A 1 73 ? 5.924 -6.409 -14.258 1.00 96.56 73 LYS A N 1
ATOM 557 C CA . LYS A 1 73 ? 5.288 -7.493 -15.010 1.00 96.56 73 LYS A CA 1
ATOM 558 C C . LYS A 1 73 ? 4.018 -7.946 -14.297 1.00 96.56 73 LYS A C 1
ATOM 560 O O . LYS A 1 73 ? 4.091 -8.495 -13.200 1.00 96.56 73 LYS A O 1
ATOM 565 N N . PHE A 1 74 ? 2.871 -7.781 -14.954 1.00 96.38 74 PHE A N 1
ATOM 566 C CA . PHE A 1 74 ? 1.604 -8.344 -14.487 1.00 96.38 74 PHE A CA 1
ATOM 567 C C . PHE A 1 74 ? 1.577 -9.868 -14.634 1.00 96.38 74 PHE A C 1
ATOM 569 O O . PHE A 1 74 ? 2.101 -10.419 -15.604 1.00 96.38 74 PHE A O 1
ATOM 576 N N . THR A 1 75 ? 0.922 -10.546 -13.689 1.00 94.06 75 THR A N 1
ATOM 577 C CA . THR A 1 75 ? 0.679 -11.997 -13.740 1.00 94.06 75 THR A CA 1
ATOM 578 C C . THR A 1 75 ? -0.170 -12.362 -14.958 1.00 94.06 75 THR A C 1
ATOM 580 O O . THR A 1 75 ? 0.126 -13.326 -15.661 1.00 94.06 75 THR A O 1
ATOM 583 N N . ALA A 1 76 ? -1.185 -11.547 -15.246 1.00 92.38 76 ALA A N 1
ATOM 584 C CA . ALA A 1 76 ? -1.998 -11.618 -16.452 1.00 92.38 76 ALA A CA 1
ATOM 585 C C . ALA A 1 76 ? -2.110 -10.209 -17.049 1.00 92.38 76 ALA A C 1
ATOM 587 O O . ALA A 1 76 ? -2.978 -9.430 -16.665 1.00 92.38 76 ALA A O 1
ATOM 588 N N . GLY A 1 77 ? -1.188 -9.849 -17.945 1.00 92.19 77 GLY A N 1
ATOM 589 C CA . GLY A 1 77 ? -1.186 -8.523 -18.558 1.00 92.19 77 GLY A CA 1
ATOM 590 C C . GLY A 1 77 ? 0.142 -8.126 -19.203 1.00 92.19 77 GLY A C 1
ATOM 591 O O . GLY A 1 77 ? 1.066 -8.940 -19.297 1.00 92.19 77 GLY A O 1
ATOM 592 N N . PRO A 1 78 ? 0.240 -6.872 -19.675 1.00 93.00 78 PRO A N 1
ATOM 593 C CA . PRO A 1 78 ? 1.445 -6.357 -20.306 1.00 93.00 78 PRO A CA 1
ATOM 594 C C . PRO A 1 78 ? 2.563 -6.114 -19.285 1.00 93.00 78 PRO A C 1
ATOM 596 O O . PRO A 1 78 ? 2.342 -6.038 -18.075 1.00 93.00 78 PRO A O 1
ATOM 599 N N . LYS A 1 79 ? 3.784 -5.937 -19.793 1.00 95.38 79 LYS A N 1
ATOM 600 C CA . LYS A 1 79 ? 4.850 -5.283 -19.031 1.00 95.38 79 LYS A CA 1
ATOM 601 C C . LYS A 1 79 ? 4.648 -3.774 -19.108 1.00 95.38 79 LYS A C 1
ATOM 603 O O . LYS A 1 79 ? 4.402 -3.251 -20.194 1.00 95.38 79 LYS A O 1
ATOM 608 N N . ILE A 1 80 ? 4.773 -3.096 -17.976 1.00 96.50 80 ILE A N 1
ATOM 609 C CA . ILE A 1 80 ? 4.718 -1.635 -17.885 1.00 96.50 80 ILE A CA 1
ATOM 610 C C . ILE A 1 80 ? 5.962 -1.113 -17.169 1.00 96.50 80 ILE A C 1
ATOM 612 O O . ILE A 1 80 ? 6.755 -1.891 -16.648 1.00 96.50 80 ILE A O 1
ATOM 616 N N . ASN A 1 81 ? 6.115 0.206 -17.127 1.00 95.12 81 ASN A N 1
ATOM 617 C CA . ASN A 1 81 ? 7.171 0.872 -16.377 1.00 95.12 81 ASN A CA 1
ATOM 618 C C . ASN A 1 81 ? 6.548 1.700 -15.249 1.00 95.12 81 ASN A C 1
ATOM 620 O O . ASN A 1 81 ? 5.678 2.530 -15.512 1.00 95.12 81 ASN A O 1
ATOM 624 N N . GLY A 1 82 ? 6.997 1.464 -14.018 1.00 93.31 82 GLY A N 1
ATOM 625 C CA . GLY A 1 82 ? 6.781 2.339 -12.870 1.00 93.31 82 GLY A CA 1
ATOM 626 C C . GLY A 1 82 ? 7.853 3.426 -12.799 1.00 93.31 82 GLY A C 1
ATOM 627 O O . GLY A 1 82 ? 8.941 3.278 -13.358 1.00 93.31 82 GLY A O 1
ATOM 628 N N . SER A 1 83 ? 7.540 4.524 -12.124 1.00 94.38 83 SER A N 1
ATOM 629 C CA . SER A 1 83 ? 8.448 5.646 -11.878 1.00 94.38 83 SER A CA 1
ATOM 630 C C . SER A 1 83 ? 8.127 6.277 -10.519 1.00 94.38 83 SER A C 1
ATOM 632 O O . SER A 1 83 ? 7.201 5.832 -9.842 1.00 94.38 83 SER A O 1
ATOM 634 N N . LEU A 1 84 ? 8.867 7.323 -10.137 1.00 94.62 84 LEU A N 1
ATOM 635 C CA . LEU A 1 84 ? 8.725 8.082 -8.886 1.00 94.62 84 LEU A CA 1
ATOM 636 C C . LEU A 1 84 ? 9.208 7.340 -7.634 1.00 94.62 84 LEU A C 1
ATOM 638 O O . LEU A 1 84 ? 10.221 7.746 -7.073 1.00 94.62 84 LEU A O 1
ATOM 642 N N . VAL A 1 85 ? 8.513 6.288 -7.205 1.00 95.19 85 VAL A N 1
ATOM 643 C CA . VAL A 1 85 ? 8.902 5.475 -6.043 1.00 95.19 85 VAL A CA 1
ATOM 644 C C . VAL A 1 85 ? 8.613 3.994 -6.270 1.00 95.19 85 VAL A C 1
ATOM 646 O O . VAL A 1 85 ? 7.661 3.647 -6.973 1.00 95.19 85 VAL A O 1
ATOM 649 N N . CYS A 1 86 ? 9.417 3.139 -5.645 1.00 95.56 86 CYS A N 1
ATOM 650 C CA . CYS A 1 86 ? 9.225 1.696 -5.589 1.00 95.56 86 CYS A CA 1
ATOM 651 C C . CYS A 1 86 ? 9.223 1.240 -4.129 1.00 95.56 86 CYS A C 1
ATOM 653 O O . CYS A 1 86 ? 10.171 1.506 -3.398 1.00 95.56 86 CYS A O 1
ATOM 655 N N . ASP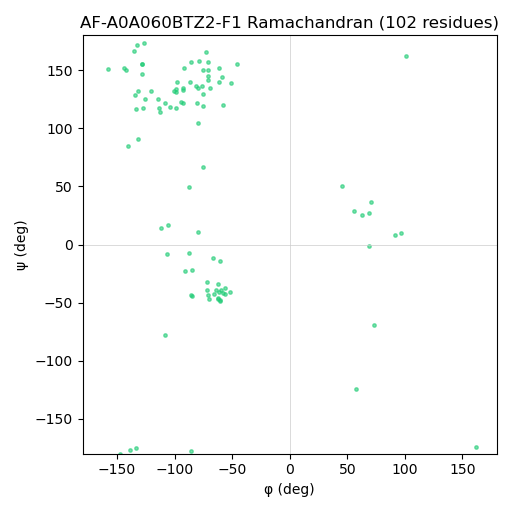 A 1 87 ? 8.168 0.543 -3.721 1.00 96.06 87 ASP A N 1
ATOM 656 C CA . ASP A 1 87 ? 8.081 -0.070 -2.395 1.00 96.06 87 ASP A CA 1
ATOM 657 C C . ASP A 1 87 ? 8.573 -1.520 -2.455 1.00 96.06 87 ASP A C 1
ATOM 659 O O . ASP A 1 87 ? 8.136 -2.268 -3.336 1.00 96.06 87 ASP A O 1
ATOM 663 N N . LEU A 1 88 ? 9.410 -1.934 -1.500 1.00 95.94 88 LEU A N 1
ATOM 664 C CA . LEU A 1 88 ? 9.712 -3.341 -1.229 1.00 95.94 88 LEU A CA 1
ATOM 665 C C . LEU A 1 88 ? 8.572 -3.940 -0.394 1.00 95.94 88 LEU A C 1
ATOM 667 O O . LEU A 1 88 ? 8.425 -3.653 0.799 1.00 95.94 88 LEU A O 1
ATOM 671 N N . ILE A 1 89 ? 7.726 -4.744 -1.046 1.00 96.88 89 ILE A N 1
ATOM 672 C CA . ILE A 1 89 ? 6.466 -5.242 -0.481 1.00 96.88 89 ILE A CA 1
ATOM 673 C C . ILE A 1 89 ? 6.561 -6.731 -0.148 1.00 96.88 89 ILE A C 1
ATOM 675 O O . ILE A 1 89 ? 6.699 -7.580 -1.028 1.00 96.88 89 ILE A O 1
ATOM 679 N N . HIS A 1 90 ? 6.331 -7.057 1.120 1.00 96.44 90 HIS A N 1
ATOM 680 C CA . HIS A 1 90 ? 6.120 -8.415 1.603 1.00 96.44 90 HIS A CA 1
ATOM 681 C C . HIS A 1 90 ? 4.634 -8.753 1.627 1.00 96.44 90 HIS A C 1
ATOM 683 O O . HIS A 1 90 ? 3.834 -8.109 2.314 1.00 96.44 90 HIS A O 1
ATOM 689 N N . LEU A 1 91 ? 4.251 -9.804 0.905 1.00 97.31 91 LEU A N 1
ATOM 690 C CA . LEU A 1 91 ? 2.891 -10.333 0.950 1.00 97.31 91 LEU A CA 1
ATOM 691 C C . LEU A 1 91 ? 2.677 -11.126 2.242 1.00 97.31 91 LEU A C 1
ATOM 693 O O . LEU A 1 91 ? 3.511 -11.944 2.625 1.00 97.31 91 LEU A O 1
ATOM 697 N N . ARG A 1 92 ? 1.530 -10.923 2.896 1.00 94.50 92 ARG A N 1
ATOM 698 C CA . ARG A 1 92 ? 1.061 -11.780 3.993 1.00 94.50 92 ARG A CA 1
ATOM 699 C C . ARG A 1 92 ? -0.130 -12.612 3.538 1.00 94.50 92 ARG A C 1
ATOM 701 O O . ARG A 1 92 ? 0.011 -13.787 3.235 1.00 94.50 92 ARG A O 1
ATOM 708 N N . GLN A 1 93 ? -1.303 -11.986 3.478 1.00 94.38 93 GLN A N 1
ATOM 709 C CA . GLN A 1 93 ? -2.546 -12.614 3.011 1.00 94.38 93 GLN A CA 1
ATOM 710 C C . GLN A 1 93 ? -2.957 -12.123 1.617 1.00 94.38 93 GLN A C 1
ATOM 712 O O . GLN A 1 93 ? -3.887 -12.663 1.023 1.00 94.38 93 GLN A O 1
ATOM 717 N N . A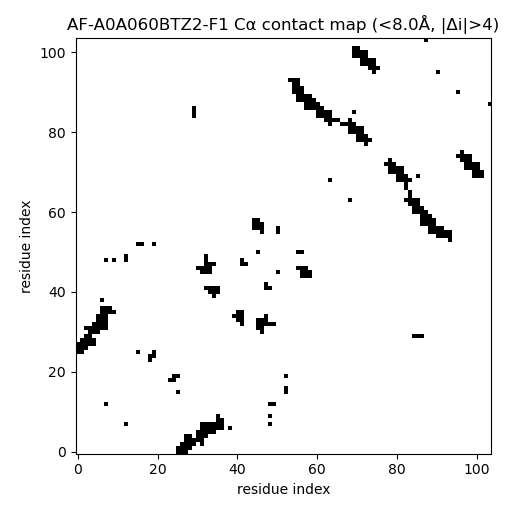LA A 1 94 ? -2.275 -11.102 1.094 1.00 97.44 94 ALA A N 1
ATOM 718 C CA . ALA A 1 94 ? -2.526 -10.567 -0.233 1.00 97.44 94 ALA A CA 1
ATOM 719 C C . ALA A 1 94 ? -1.978 -11.472 -1.344 1.00 97.44 94 ALA A C 1
ATOM 721 O O . ALA A 1 94 ? -0.948 -12.129 -1.199 1.00 97.44 94 ALA A O 1
ATOM 722 N N . SER A 1 95 ? -2.641 -11.428 -2.496 1.00 96.94 95 SER A N 1
ATOM 723 C CA . SER A 1 95 ? -2.172 -12.015 -3.749 1.00 96.94 95 SER A CA 1
ATOM 724 C C . SER A 1 95 ? -1.578 -10.938 -4.659 1.00 96.94 95 SER A C 1
ATOM 726 O O . SER A 1 95 ? -2.219 -9.912 -4.893 1.00 96.94 95 SER A O 1
ATOM 728 N N . SER A 1 96 ? -0.394 -11.185 -5.225 1.00 96.56 96 SER A N 1
ATOM 729 C CA . SER A 1 96 ? 0.231 -10.266 -6.184 1.00 96.56 96 SER A CA 1
ATOM 730 C C . SER A 1 96 ? -0.439 -10.327 -7.563 1.00 96.56 96 SER A C 1
ATOM 732 O O . SER A 1 96 ? -0.605 -11.398 -8.154 1.00 96.56 96 SER A O 1
ATOM 734 N N . LEU A 1 97 ? -0.789 -9.151 -8.095 1.00 96.88 97 LEU A N 1
ATOM 735 C CA . LEU A 1 97 ? -1.245 -8.975 -9.480 1.00 96.88 97 LEU A CA 1
ATOM 736 C C . LEU A 1 97 ? -0.090 -8.662 -10.442 1.00 96.88 97 LEU A C 1
ATOM 738 O O . LEU A 1 97 ? -0.223 -8.880 -11.649 1.00 96.88 97 LEU A O 1
ATOM 742 N N . ALA A 1 98 ? 1.021 -8.139 -9.923 1.00 96.69 98 ALA A N 1
ATOM 743 C CA . ALA A 1 98 ? 2.204 -7.763 -10.680 1.00 96.69 98 ALA A CA 1
ATOM 744 C C . ALA A 1 98 ? 3.439 -7.726 -9.774 1.00 96.69 98 ALA A C 1
ATOM 746 O O . ALA A 1 98 ? 3.331 -7.422 -8.591 1.00 96.69 98 ALA A O 1
ATOM 747 N N . ASN A 1 99 ? 4.610 -7.988 -10.348 1.00 96.50 99 ASN A N 1
ATOM 748 C CA . ASN A 1 99 ? 5.889 -7.943 -9.640 1.00 96.50 99 ASN A CA 1
ATOM 749 C C . ASN A 1 99 ? 6.879 -7.064 -10.404 1.00 96.50 99 ASN A C 1
ATOM 751 O O . ASN A 1 99 ? 6.768 -6.931 -11.630 1.00 96.50 99 ASN A O 1
ATOM 755 N N . TYR A 1 100 ? 7.869 -6.510 -9.706 1.00 95.94 100 TYR A N 1
ATOM 756 C CA . TYR A 1 100 ? 9.017 -5.910 -10.375 1.00 95.94 100 TYR A CA 1
ATOM 757 C C . TYR A 1 100 ? 9.730 -6.959 -11.240 1.00 95.94 100 TYR A C 1
ATOM 759 O O . TYR A 1 100 ? 9.756 -8.152 -10.934 1.00 95.94 100 TYR A O 1
ATOM 767 N N . ALA A 1 101 ? 10.236 -6.517 -12.387 1.00 92.06 101 ALA A N 1
ATOM 768 C CA . ALA A 1 101 ? 10.928 -7.344 -13.374 1.00 92.06 101 ALA A CA 1
ATOM 769 C C . ALA A 1 101 ? 12.430 -7.010 -13.469 1.00 92.06 101 ALA A C 1
ATOM 771 O O . ALA A 1 101 ? 13.082 -7.398 -14.439 1.00 92.06 101 ALA A O 1
ATOM 772 N N . ALA A 1 102 ? 12.944 -6.276 -12.484 1.00 81.94 102 ALA A N 1
ATOM 773 C CA . ALA A 1 102 ? 14.350 -5.979 -12.230 1.00 81.94 102 ALA A CA 1
ATOM 774 C C . ALA A 1 102 ? 14.630 -6.233 -10.737 1.00 81.94 102 ALA A C 1
ATOM 776 O O . ALA A 1 102 ? 13.683 -6.508 -9.999 1.00 81.94 102 ALA A O 1
ATOM 777 N N . GLU A 1 103 ? 15.896 -6.181 -10.311 1.00 69.44 103 GLU A N 1
ATOM 778 C CA . GLU A 1 103 ? 16.227 -6.309 -8.885 1.00 69.44 103 GLU A CA 1
ATOM 779 C C . GLU A 1 103 ? 15.521 -5.217 -8.082 1.00 69.44 103 GLU A C 1
ATOM 781 O O . GLU A 1 103 ? 15.684 -4.028 -8.372 1.00 69.44 103 GLU A O 1
ATOM 786 N N . PHE A 1 104 ? 14.693 -5.666 -7.140 1.00 60.12 104 PHE A N 1
ATOM 787 C CA . PHE A 1 104 ? 14.009 -4.869 -6.139 1.00 60.12 104 PHE A CA 1
ATOM 788 C C . PHE A 1 104 ? 13.520 -5.800 -5.028 1.00 60.12 104 PHE A C 1
ATOM 790 O O . PHE A 1 104 ? 12.892 -6.832 -5.374 1.00 60.12 104 PHE A O 1
#

InterPro domains:
  IPR003476 Glycoside hydrolase, family 42 [PTHR36447] (2-104)
  IPR013738 Beta-galactosidase trimerisation [PF08532] (2-104)
  IPR029062 Class I glutamine amidotransferase-like [G3DSA:3.40.50.880] (1-104)
  IPR029062 Class I glutamine amidotransferase-like [SSF52317] (1-102)

Sequence (104 aa):
MAPVLHLVSDKLAQKITDYVADGGHFLTTYFSGLVNETDQVYSGGYPGPLQKVLGIWVEETDALLPKHNCPIKFTAGPKINGSLVCDLIHLRQASSLANYAAEF

pLDDT: mean 95.45, std 4.94, range [60.12, 98.56]

Radius of gyration: 14.45 Å; Cα contacts (8 Å, |Δi|>4): 183; chains: 1; bounding box: 35×27×36 Å

Organism: NCBI:txid153152

Nearest PDB structures (foldseek):
  3tts-assembly1_A  TM=9.684E-01  e=1.325E-10  Niallia circulans subsp. alkalophilus
  5e9a-assembly1_A  TM=9.656E-01  e=1.325E-10  Rahnella sp. R3
  4oif-assembly1_C  TM=9.395E-01  e=1.173E-08  Geobacillus stearothermophilus
  5dfa-assembly1_B  TM=9.377E-01  e=2.106E-08  Geobacillus stearothermophilus
  4uoq-assembly1_C  TM=8.179E-01  e=2.655E-07  Bifidobacterium animalis subsp. lactis Bl-04

Secondary structure (DSSP, 8-state):
-BTT--B--HHHHHHHHHHHHTT----B-TT-S-B-TTSPBPTTSBTGGGHHHHTEEEEEEEEPPTT--EEEEETTS-EEEE-SEEEEEEESSPPPSEEESS--

Foldseek 3Di:
DEELQQEDAPVNLVVVQVCVVVVHDDDYYPNACQAYPVRHGAPPAPPHSCCVVQQKGFDDKDAADPPDWFWKAFPPDDIDTHHGMDTPMDGGPDDDRIDTPDDD

Solvent-accessible surface area (backbone atoms only — not comparable to full-atom values): 6044 Å² total; per-residue (Å²): 113,46,72,53,37,30,64,41,40,72,71,55,38,49,52,54,43,50,43,38,73,76,73,45,80,83,47,68,48,73,67,26,22,45,19,32,86,83,73,45,71,45,80,92,46,32,27,27,81,43,24,75,77,62,16,38,37,40,82,46,76,46,77,44,57,88,95,46,68,49,44,31,37,35,79,83,64,65,75,48,72,46,56,60,58,48,69,44,70,45,70,71,76,45,80,80,62,55,43,73,72,57,97,123